Protein AF-A0A174VE89-F1 (afdb_monomer_lite)

Organism: NCBI:txid1561

pLDDT: mean 86.6, std 9.02, range [44.12, 96.0]

Secondary structure (DSSP, 8-state):
-----------HHHHHHHHHHHHHTT-S-HHHHHHHHHHHHHHHHHHHHHHHHHHHHHHHHHHHHHHHHHHHHHHHHHHHHHHHHHHHHHHHHHHTT--PPPPTTT---HHHHHHHHHHHHHHHHHHHHHHTT--

Radius of gyration: 35.74 Å; chains: 1; bounding box: 72×29×86 Å

Structure (mmCIF, N/CA/C/O backbone):
data_AF-A0A174VE89-F1
#
_entry.id   AF-A0A174VE89-F1
#
loop_
_atom_site.group_PDB
_atom_site.id
_atom_site.type_symbol
_atom_site.label_atom_id
_atom_site.label_alt_id
_atom_site.label_comp_id
_atom_site.label_asym_id
_atom_site.label_entity_id
_atom_site.label_seq_id
_atom_site.pdbx_PDB_ins_code
_atom_site.Cartn_x
_atom_site.Cartn_y
_atom_site.Cartn_z
_atom_site.occupancy
_atom_site.B_iso_or_equiv
_atom_site.auth_seq_id
_atom_site.auth_comp_id
_atom_site.auth_asym_id
_atom_site.auth_atom_id
_atom_site.pdbx_PDB_model_num
ATOM 1 N N . MET A 1 1 ? -17.020 20.009 41.313 1.00 59.41 1 MET A N 1
ATOM 2 C CA . MET A 1 1 ? -18.019 20.497 40.334 1.00 59.41 1 MET A CA 1
ATOM 3 C C . MET A 1 1 ? -19.321 20.783 41.064 1.00 59.41 1 MET A C 1
ATOM 5 O O . MET A 1 1 ? -19.627 20.066 42.010 1.00 59.41 1 MET A O 1
ATOM 9 N N . ASN A 1 2 ? -20.066 21.813 40.660 1.00 82.50 2 ASN A N 1
ATOM 10 C CA . ASN A 1 2 ? -21.374 22.106 41.253 1.00 82.50 2 ASN A CA 1
ATOM 11 C C . ASN A 1 2 ? -22.409 21.078 40.782 1.00 82.50 2 ASN A C 1
ATOM 13 O O . ASN A 1 2 ? -22.508 20.809 39.585 1.00 82.50 2 ASN A O 1
ATOM 17 N N . LYS A 1 3 ? -23.173 20.508 41.721 1.00 80.19 3 LYS A N 1
A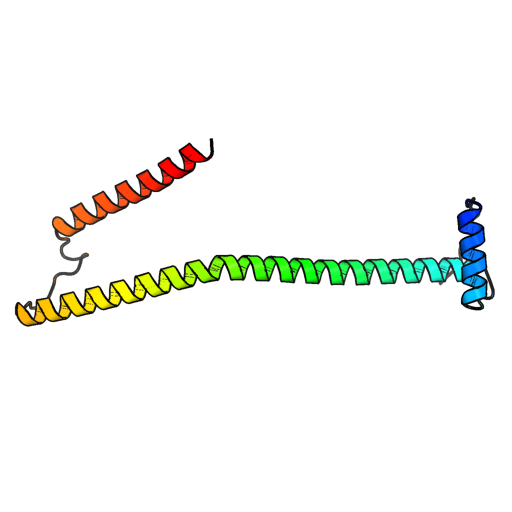TOM 18 C CA . LYS A 1 3 ? -24.252 19.559 41.419 1.00 80.19 3 LYS A CA 1
ATOM 19 C C . LYS A 1 3 ? -25.521 20.318 41.040 1.00 80.19 3 LYS A C 1
ATOM 21 O O . LYS A 1 3 ? -25.931 21.230 41.753 1.00 80.19 3 LYS A O 1
ATOM 26 N N . ILE A 1 4 ? -26.149 19.925 39.934 1.00 87.38 4 ILE A N 1
ATOM 27 C CA . ILE A 1 4 ? -27.419 20.491 39.464 1.00 87.38 4 ILE A CA 1
ATOM 28 C C . ILE A 1 4 ? -28.519 19.462 39.722 1.00 87.38 4 ILE A C 1
ATOM 30 O O . ILE A 1 4 ? -28.405 18.312 39.297 1.00 87.38 4 ILE A O 1
ATOM 34 N N . ARG A 1 5 ? -29.594 19.864 40.409 1.00 86.38 5 ARG A N 1
ATOM 35 C CA . ARG A 1 5 ? -30.751 18.988 40.630 1.00 86.38 5 ARG A CA 1
ATOM 36 C C . ARG A 1 5 ? -31.559 18.872 39.340 1.00 86.38 5 ARG A C 1
ATOM 38 O O . ARG A 1 5 ? -31.936 19.881 38.752 1.00 86.38 5 ARG A O 1
ATOM 45 N N . LYS A 1 6 ? -31.852 17.640 38.928 1.00 85.19 6 LYS A N 1
ATOM 46 C CA . LYS A 1 6 ? -32.635 17.332 37.728 1.00 85.19 6 LYS A CA 1
ATOM 47 C C . LYS A 1 6 ? -33.731 16.334 38.090 1.00 85.19 6 LYS A C 1
ATOM 49 O O . LYS A 1 6 ? -33.455 15.371 38.799 1.00 85.19 6 LYS A O 1
ATOM 54 N N . HIS A 1 7 ? -34.956 16.582 37.638 1.00 89.19 7 HIS A N 1
ATOM 55 C CA . HIS A 1 7 ? -36.069 15.642 37.776 1.00 89.19 7 HIS A CA 1
ATOM 56 C C . HIS A 1 7 ? -36.230 14.898 36.451 1.00 89.19 7 HIS A C 1
ATOM 58 O O . HIS A 1 7 ? -36.307 15.536 35.403 1.00 89.19 7 HIS A O 1
ATOM 64 N N . LEU A 1 8 ? -36.215 13.568 36.486 1.00 86.00 8 LEU A N 1
ATOM 65 C CA . LEU A 1 8 ? -36.140 12.717 35.300 1.00 86.00 8 LEU A CA 1
ATOM 66 C C . LEU A 1 8 ? -37.110 11.548 35.464 1.00 86.00 8 LEU A C 1
ATOM 68 O O . LEU A 1 8 ? -37.327 11.089 36.583 1.00 86.00 8 LEU A O 1
ATOM 72 N N . TYR A 1 9 ? -37.640 11.058 34.349 1.00 89.94 9 TYR A N 1
ATOM 73 C CA . TYR A 1 9 ? -38.351 9.785 34.295 1.00 89.94 9 TYR A CA 1
ATOM 74 C C . TYR A 1 9 ? -37.446 8.764 33.614 1.00 89.94 9 TYR A C 1
ATOM 76 O O . TYR A 1 9 ? -36.876 9.047 32.560 1.00 89.94 9 TYR A O 1
ATOM 84 N N . LEU A 1 10 ? -37.300 7.600 34.238 1.00 90.94 10 LEU A N 1
ATOM 85 C CA . LEU A 1 10 ? -36.527 6.471 33.734 1.00 90.94 10 LEU A CA 1
ATOM 86 C C . LEU A 1 10 ? -37.459 5.265 33.625 1.00 90.94 10 LEU A C 1
ATOM 88 O O . LEU A 1 10 ? -38.441 5.173 34.362 1.00 90.94 10 LEU A O 1
ATOM 92 N N . ASN A 1 11 ? -37.163 4.359 32.696 1.00 94.69 11 ASN A N 1
ATOM 93 C CA . ASN A 1 11 ? -37.859 3.079 32.653 1.00 94.69 11 ASN A CA 1
ATOM 94 C C . ASN A 1 11 ? -37.409 2.185 33.822 1.00 94.69 11 ASN A C 1
ATOM 96 O O . ASN A 1 11 ? -36.353 2.400 34.424 1.00 94.69 11 ASN A O 1
ATOM 100 N N . GLU A 1 12 ? -38.229 1.184 34.131 1.00 93.94 12 GLU A N 1
ATOM 101 C CA . GLU A 1 12 ? -38.003 0.256 35.242 1.00 93.94 12 GLU A CA 1
ATOM 102 C C . GLU A 1 12 ? -36.651 -0.463 35.115 1.00 93.94 12 GLU A C 1
ATOM 104 O O . GLU A 1 12 ? -35.865 -0.461 36.062 1.00 93.94 12 GLU A O 1
ATOM 109 N N . ASP A 1 13 ? -36.303 -0.913 33.905 1.00 94.69 13 ASP A N 1
ATOM 110 C CA . ASP A 1 13 ? -35.013 -1.546 33.603 1.00 94.69 13 ASP A CA 1
ATOM 111 C C . ASP A 1 13 ? -33.805 -0.651 33.935 1.00 94.69 13 ASP A C 1
ATOM 113 O O . ASP A 1 13 ? -32.799 -1.125 34.470 1.00 94.69 13 ASP A O 1
ATOM 117 N N . SER A 1 14 ? -33.876 0.655 33.644 1.00 90.81 14 SER A N 1
ATOM 118 C CA . SER A 1 14 ? -32.788 1.592 33.968 1.00 90.81 14 SER A CA 1
ATOM 119 C C . SER A 1 14 ? -32.669 1.812 35.470 1.00 90.81 14 SER A C 1
ATOM 121 O O . SER A 1 14 ? -31.554 1.902 35.986 1.00 90.81 14 SER A O 1
ATOM 123 N N . CYS A 1 15 ? -33.798 1.888 36.178 1.00 92.00 15 CYS A N 1
ATOM 124 C CA . CYS A 1 15 ? -33.813 1.986 37.635 1.00 92.00 15 CYS A CA 1
ATOM 125 C C . CYS A 1 15 ? -33.188 0.736 38.269 1.00 92.00 15 CYS A C 1
ATOM 127 O O . CYS A 1 15 ? -32.281 0.857 39.094 1.00 92.00 15 CYS A O 1
ATOM 129 N N . GLU A 1 16 ? -33.592 -0.457 37.825 1.00 94.25 16 GLU A N 1
ATOM 130 C CA . GLU A 1 16 ? -32.994 -1.716 38.273 1.00 94.25 16 GLU A CA 1
ATOM 131 C C . GLU A 1 16 ? -31.492 -1.775 37.995 1.00 94.25 16 GLU A C 1
ATOM 133 O O . GLU A 1 16 ? -30.711 -2.200 38.850 1.00 94.25 16 GLU A O 1
ATOM 138 N N . TYR A 1 17 ? -31.072 -1.349 36.803 1.00 93.81 17 TYR A N 1
ATOM 139 C CA . TYR A 1 17 ? -29.665 -1.324 36.430 1.00 93.81 17 TYR A CA 1
ATOM 140 C C . TYR A 1 17 ? -28.853 -0.418 37.363 1.00 93.81 17 TYR A C 1
ATOM 142 O O . TYR A 1 17 ? -27.796 -0.829 37.844 1.00 93.81 17 TYR A O 1
ATOM 150 N N . ILE A 1 18 ? -29.351 0.787 37.669 1.00 92.94 18 ILE A N 1
ATOM 151 C CA . ILE A 1 18 ? -28.688 1.729 38.583 1.00 92.94 18 ILE A CA 1
ATOM 152 C C . ILE A 1 18 ? -28.563 1.127 39.987 1.00 92.94 18 ILE A C 1
ATOM 154 O O . ILE A 1 18 ? -27.493 1.226 40.587 1.00 92.94 18 ILE A O 1
ATOM 158 N N . ILE A 1 19 ? -29.606 0.465 40.494 1.00 92.06 19 ILE A N 1
ATOM 159 C CA . ILE A 1 19 ? -29.586 -0.179 41.817 1.00 92.06 19 ILE A CA 1
ATOM 160 C C . ILE A 1 19 ? -28.553 -1.311 41.851 1.00 92.06 19 ILE A C 1
ATOM 162 O O . ILE A 1 19 ? -27.660 -1.299 42.700 1.00 92.06 19 ILE A O 1
ATOM 166 N N . LYS A 1 20 ? -28.596 -2.232 40.880 1.00 93.12 20 LYS A N 1
ATOM 167 C CA . LYS A 1 20 ? -27.627 -3.338 40.770 1.00 93.12 20 LYS A CA 1
ATOM 168 C C . LYS A 1 20 ? -26.191 -2.817 40.665 1.00 93.12 20 LYS A C 1
ATOM 170 O O . LYS A 1 20 ? -25.274 -3.371 41.271 1.00 93.12 20 LYS A O 1
ATOM 175 N N . TYR A 1 21 ? -25.977 -1.730 39.921 1.00 92.50 21 TYR A N 1
ATOM 176 C CA . TYR A 1 21 ? -24.668 -1.089 39.796 1.00 92.50 21 TYR A CA 1
ATOM 177 C C . TYR A 1 21 ? -24.207 -0.469 41.119 1.00 92.50 21 TYR A C 1
ATOM 179 O O . TYR A 1 21 ? -23.064 -0.657 41.538 1.00 92.50 21 TYR A O 1
ATOM 187 N N . LYS A 1 22 ? -25.100 0.246 41.805 1.00 92.25 22 LYS A N 1
ATOM 188 C CA . LYS A 1 22 ? -24.833 0.860 43.107 1.00 92.25 22 LYS A CA 1
ATOM 189 C C . LYS A 1 22 ? -24.398 -0.186 44.131 1.00 92.25 22 LYS A C 1
ATOM 191 O O . LYS A 1 22 ? -23.399 0.033 44.812 1.00 92.25 22 LYS A O 1
ATOM 196 N N . GLU A 1 23 ? -25.107 -1.310 44.207 1.00 92.25 23 GLU A N 1
ATOM 197 C CA . GLU A 1 23 ? -24.786 -2.425 45.105 1.00 92.25 23 GLU A CA 1
ATOM 198 C C . GLU A 1 23 ? -23.443 -3.063 44.748 1.00 92.25 23 GLU A C 1
ATOM 200 O O . GLU A 1 23 ? -22.567 -3.191 45.603 1.00 92.25 23 GLU A O 1
ATOM 205 N N . LYS A 1 24 ? -23.234 -3.376 43.464 1.00 90.81 24 LYS A N 1
ATOM 206 C CA . LYS A 1 24 ? -21.995 -3.990 42.969 1.00 90.81 24 LYS A CA 1
ATOM 207 C C . LYS A 1 24 ? -20.743 -3.174 43.304 1.00 90.81 24 LYS A C 1
ATOM 209 O O . LYS A 1 24 ? -19.694 -3.753 43.576 1.00 90.81 24 LYS A O 1
ATOM 214 N N . TYR A 1 25 ? -20.834 -1.845 43.262 1.00 87.12 25 TYR A N 1
ATOM 215 C CA . TYR A 1 25 ? -19.706 -0.940 43.516 1.00 87.12 25 TYR A CA 1
ATOM 216 C C . TYR A 1 25 ? -19.779 -0.231 44.878 1.00 87.12 25 TYR A C 1
ATOM 218 O O . TYR A 1 25 ? -18.972 0.664 45.134 1.00 87.12 25 TYR A O 1
ATOM 226 N N . ASN A 1 26 ? -20.723 -0.631 45.735 1.00 89.62 26 ASN A N 1
ATOM 227 C CA . ASN A 1 26 ? -20.963 -0.102 47.078 1.00 89.62 26 ASN A CA 1
ATOM 228 C C . ASN A 1 26 ? -21.022 1.441 47.146 1.00 89.62 26 ASN A C 1
ATOM 230 O O . ASN A 1 26 ? -20.372 2.081 47.977 1.00 89.62 26 ASN A O 1
ATOM 234 N N . ILE A 1 27 ? -21.772 2.051 46.225 1.00 91.94 27 ILE A N 1
ATOM 235 C CA . ILE A 1 27 ? -21.883 3.511 46.088 1.00 91.94 27 ILE A CA 1
ATOM 236 C C . ILE A 1 27 ? -22.996 4.039 47.001 1.00 91.94 27 ILE A C 1
ATOM 238 O O . ILE A 1 27 ? -24.055 3.432 47.153 1.00 91.94 27 ILE A O 1
ATOM 242 N N . ARG A 1 28 ? -22.781 5.208 47.612 1.00 85.50 28 ARG A N 1
ATOM 243 C CA . ARG A 1 28 ? -23.687 5.750 48.639 1.00 85.50 28 ARG A CA 1
ATOM 244 C C . ARG A 1 28 ? -25.001 6.275 48.069 1.00 85.50 28 ARG A C 1
ATOM 246 O O . ARG A 1 28 ? -26.041 6.149 48.711 1.00 85.50 28 ARG A O 1
ATOM 253 N N . SER A 1 29 ? -24.975 6.850 46.869 1.00 89.31 29 SER A N 1
ATOM 254 C CA . SER A 1 29 ? -26.152 7.469 46.252 1.00 89.31 29 SER A CA 1
ATOM 255 C C . SER A 1 29 ? -26.340 7.059 44.796 1.00 89.31 29 SER A C 1
ATOM 257 O O . SER A 1 29 ? -25.385 6.767 44.076 1.00 89.31 29 SER A O 1
ATOM 259 N N . GLU A 1 30 ? -27.591 7.071 44.343 1.00 86.25 30 GLU A N 1
ATOM 260 C CA . GLU A 1 30 ? -27.930 6.833 42.937 1.00 86.25 30 GLU A CA 1
ATOM 261 C C . GLU A 1 30 ? -27.395 7.951 42.039 1.00 86.25 30 GLU A C 1
ATOM 263 O O . GLU A 1 30 ? -26.892 7.672 40.959 1.00 86.25 30 GLU A O 1
ATOM 268 N N . SER A 1 31 ? -27.393 9.206 42.507 1.00 87.75 31 SER A N 1
ATOM 269 C CA . SER A 1 31 ? -26.798 10.328 41.768 1.00 87.75 31 SER A CA 1
ATOM 270 C C . SER A 1 31 ? -25.316 10.101 41.462 1.00 87.75 31 SER A C 1
ATOM 272 O O . SER A 1 31 ? -24.883 10.289 40.331 1.00 87.75 31 SER A O 1
ATOM 274 N N . GLU A 1 32 ? -24.545 9.656 42.455 1.00 87.75 32 GLU A N 1
ATOM 275 C CA . GLU A 1 32 ? -23.121 9.330 42.292 1.00 87.75 32 GLU A CA 1
ATOM 276 C C . GLU A 1 32 ? -22.917 8.090 41.410 1.00 87.75 32 GLU A C 1
ATOM 278 O O . GLU A 1 32 ? -21.962 8.009 40.640 1.00 87.75 32 GLU A O 1
ATOM 283 N N . THR A 1 33 ? -23.858 7.146 41.462 1.00 91.19 33 THR A N 1
ATOM 284 C CA . THR A 1 33 ? -23.864 5.966 40.589 1.00 91.19 33 THR A CA 1
ATOM 285 C C . THR A 1 33 ? -24.064 6.364 39.125 1.00 91.19 33 THR A C 1
ATOM 287 O O . THR A 1 33 ? -23.320 5.914 38.257 1.00 91.19 33 THR A O 1
ATOM 290 N N . ILE A 1 34 ? -25.017 7.258 38.850 1.00 90.38 34 ILE A N 1
ATOM 291 C CA . ILE A 1 34 ? -25.289 7.785 37.507 1.00 90.38 34 ILE A CA 1
ATOM 292 C C . ILE A 1 34 ? -24.085 8.574 36.980 1.00 90.38 34 ILE A C 1
ATOM 294 O O . ILE A 1 34 ? -23.673 8.355 35.842 1.00 90.38 34 ILE A O 1
ATOM 298 N N . GLU A 1 35 ? -23.486 9.449 37.795 1.00 89.12 35 GLU A N 1
ATOM 299 C CA . GLU A 1 35 ? -22.267 10.184 37.418 1.00 89.12 35 GLU A CA 1
ATOM 300 C C . GLU A 1 35 ? -21.141 9.217 37.020 1.00 89.12 35 GLU A C 1
ATOM 302 O O . GLU A 1 35 ? -20.546 9.369 35.952 1.00 89.12 35 GLU A O 1
ATOM 307 N N . LYS A 1 36 ? -20.919 8.160 37.810 1.00 88.50 36 LYS A N 1
ATOM 308 C CA . LYS A 1 36 ? -19.899 7.145 37.523 1.00 88.50 36 LYS A CA 1
ATOM 309 C C . LYS A 1 36 ? -20.184 6.353 36.245 1.00 88.50 36 LYS A C 1
ATOM 311 O O . LYS A 1 36 ? -19.274 6.139 35.448 1.00 88.50 36 LYS A O 1
ATOM 316 N N . ILE A 1 37 ? -21.437 5.963 36.009 1.00 90.75 37 ILE A N 1
ATOM 317 C CA . ILE A 1 37 ? -21.853 5.295 34.764 1.00 90.75 37 ILE A CA 1
ATOM 318 C C . ILE A 1 37 ? -21.594 6.203 33.553 1.00 90.75 37 ILE A C 1
ATOM 320 O O . ILE A 1 37 ? -21.128 5.728 32.517 1.00 90.75 37 ILE A O 1
ATOM 324 N N . ILE A 1 38 ? -21.877 7.505 33.665 1.00 88.38 38 ILE A N 1
ATOM 325 C CA . ILE A 1 38 ? -21.634 8.476 32.590 1.00 88.38 38 ILE A CA 1
ATOM 326 C C . ILE A 1 38 ? -20.131 8.641 32.338 1.00 88.38 38 ILE A C 1
ATOM 328 O O . ILE A 1 38 ? -19.705 8.636 31.185 1.00 88.38 38 ILE A O 1
ATOM 332 N N . GLU A 1 39 ? -19.316 8.764 33.386 1.00 85.75 39 GLU A N 1
ATOM 333 C CA . GLU A 1 39 ? -17.858 8.847 33.252 1.00 85.75 39 GLU A CA 1
ATOM 334 C C . GLU A 1 39 ? -17.249 7.595 32.621 1.00 85.75 39 GLU A C 1
ATOM 336 O O . GLU A 1 39 ? -16.349 7.699 31.788 1.00 85.75 39 GLU A O 1
ATOM 341 N N . GLU A 1 40 ? -17.720 6.412 33.011 1.00 84.50 40 GLU A N 1
ATOM 342 C CA . GLU A 1 40 ? -17.271 5.158 32.417 1.00 84.50 40 GLU A CA 1
ATOM 343 C C . GLU A 1 40 ? -17.706 5.030 30.961 1.00 84.50 40 GLU A C 1
ATOM 345 O O . GLU A 1 40 ? -16.919 4.561 30.145 1.00 84.50 40 GLU A O 1
ATOM 350 N N . ASN A 1 41 ? -18.921 5.459 30.613 1.00 84.06 41 ASN A N 1
ATOM 351 C CA . ASN A 1 41 ? -19.370 5.465 29.223 1.00 84.06 41 ASN A CA 1
ATOM 352 C C . ASN A 1 41 ? -18.552 6.427 28.362 1.00 84.06 41 ASN A C 1
ATOM 354 O O . ASN A 1 41 ? -18.171 6.043 27.265 1.00 84.06 41 ASN A O 1
ATOM 358 N N . LYS A 1 42 ? -18.223 7.623 28.867 1.00 79.31 42 LYS A N 1
ATOM 359 C CA . LYS A 1 42 ? -17.327 8.564 28.171 1.00 79.31 42 LYS A CA 1
ATOM 360 C C . LYS A 1 42 ? -15.936 7.967 27.960 1.00 79.31 42 LYS A C 1
ATOM 362 O O . LYS A 1 42 ? -15.427 7.947 26.848 1.00 79.31 42 LYS A O 1
ATOM 367 N N . ARG A 1 43 ? -15.348 7.382 29.009 1.00 74.88 43 ARG A N 1
ATOM 368 C CA . ARG A 1 43 ? -14.042 6.712 28.901 1.00 74.88 43 ARG A CA 1
ATOM 369 C C . ARG A 1 43 ? -14.079 5.532 27.931 1.00 74.88 43 ARG A C 1
ATOM 371 O O . ARG A 1 43 ? -13.166 5.377 27.131 1.00 74.88 43 ARG A O 1
ATOM 378 N N . LYS A 1 44 ? -15.133 4.711 27.972 1.00 74.12 44 LYS A N 1
ATOM 379 C CA . LYS A 1 44 ? -15.324 3.603 27.028 1.00 74.12 44 LYS A CA 1
ATOM 380 C C . LYS A 1 44 ? -15.501 4.115 25.606 1.00 74.12 44 LYS A C 1
ATOM 382 O O . LYS A 1 44 ? -14.873 3.549 24.726 1.00 74.12 44 LYS A O 1
ATOM 387 N N . SER A 1 45 ? -16.293 5.160 25.361 1.00 71.62 45 SER A N 1
ATOM 388 C CA . SER A 1 45 ? -16.451 5.706 24.010 1.00 71.62 45 SER A CA 1
ATOM 389 C C . SER A 1 45 ? -15.133 6.236 23.460 1.00 71.62 45 SER A C 1
ATOM 391 O O . SER A 1 45 ? -14.808 5.939 22.318 1.00 71.62 45 SER A O 1
ATOM 393 N N . ASP A 1 46 ? -14.345 6.935 24.278 1.00 65.31 46 ASP A N 1
ATOM 394 C CA . ASP A 1 46 ? -13.066 7.504 23.848 1.00 65.31 46 ASP A CA 1
ATOM 395 C C . ASP A 1 46 ? -12.035 6.402 23.549 1.00 65.31 46 ASP A C 1
ATOM 397 O O . ASP A 1 46 ? -11.476 6.371 22.456 1.00 65.31 46 ASP A O 1
ATOM 401 N N . ILE A 1 47 ? -11.877 5.422 24.450 1.00 63.22 47 ILE A N 1
ATOM 402 C CA . ILE A 1 47 ? -10.962 4.279 24.259 1.00 63.22 47 ILE A CA 1
ATOM 403 C C . ILE A 1 47 ? -11.403 3.399 23.081 1.00 63.22 47 ILE A C 1
ATOM 405 O O . ILE A 1 47 ? -10.573 2.931 22.305 1.00 63.22 47 ILE A O 1
ATOM 409 N N . THR A 1 48 ? -12.710 3.161 22.927 1.00 70.69 48 THR A N 1
ATOM 410 C CA . THR A 1 48 ? -13.235 2.334 21.827 1.00 70.69 48 THR A CA 1
ATOM 411 C C . THR A 1 48 ? -13.050 3.046 20.490 1.00 70.69 48 THR A C 1
ATOM 413 O O . THR A 1 48 ? -12.702 2.398 19.509 1.00 70.69 48 THR A O 1
ATOM 416 N N . ASN A 1 49 ? -13.222 4.369 20.446 1.00 71.38 49 ASN A N 1
ATOM 417 C CA . ASN A 1 49 ? -13.001 5.155 19.236 1.00 71.38 49 ASN A CA 1
ATOM 418 C C . ASN A 1 49 ? -11.520 5.213 18.853 1.00 71.38 49 ASN A C 1
ATOM 420 O O . ASN A 1 49 ? -11.212 5.031 17.681 1.00 71.38 49 ASN A O 1
ATOM 424 N N . GLU A 1 50 ? -10.610 5.411 19.807 1.00 79.19 50 GLU A N 1
ATOM 425 C CA . GLU A 1 50 ? -9.164 5.423 19.544 1.00 79.19 50 GLU A CA 1
ATOM 426 C C . GLU A 1 50 ? -8.677 4.052 19.047 1.00 79.19 50 GLU A C 1
ATOM 428 O O . GLU A 1 50 ? -8.050 3.959 17.994 1.00 79.19 50 GLU A O 1
ATOM 433 N N . PHE A 1 51 ? -9.098 2.966 19.702 1.00 80.19 51 PHE A N 1
ATOM 434 C CA . PHE A 1 51 ? -8.791 1.603 19.263 1.00 80.19 51 PHE A CA 1
ATOM 435 C C . PHE A 1 51 ? -9.374 1.270 17.876 1.00 80.19 51 PHE A C 1
ATOM 437 O O . PHE A 1 51 ? -8.733 0.603 17.061 1.00 80.19 51 PHE A O 1
ATOM 444 N N . LEU A 1 52 ? -10.591 1.739 17.576 1.00 79.19 52 LEU A N 1
ATOM 445 C CA 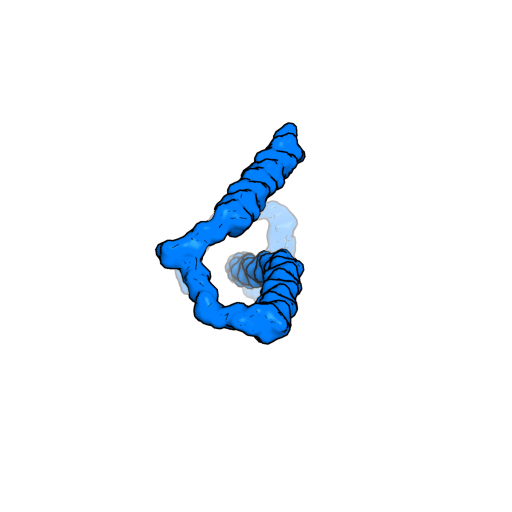. LEU A 1 52 ? -11.190 1.600 16.246 1.00 79.19 52 LEU A CA 1
ATOM 446 C C . LEU A 1 52 ? -10.416 2.395 15.189 1.00 79.19 52 LEU A C 1
ATOM 448 O O . LEU A 1 52 ? -10.207 1.883 14.089 1.00 79.19 52 LEU A O 1
ATOM 452 N N . ILE A 1 53 ? -9.984 3.617 15.508 1.00 83.06 53 ILE A N 1
ATOM 453 C CA . ILE A 1 53 ? -9.164 4.447 14.620 1.00 83.06 53 IL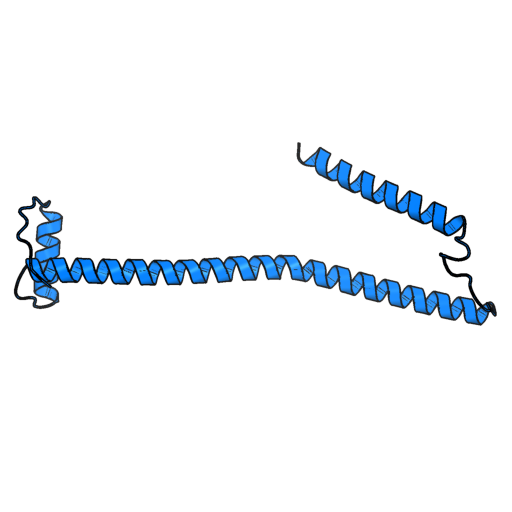E A CA 1
ATOM 454 C C . ILE A 1 53 ? -7.841 3.741 14.323 1.00 83.06 53 ILE A C 1
ATOM 456 O O . ILE A 1 53 ? -7.494 3.607 13.151 1.00 83.06 53 ILE A O 1
ATOM 460 N N . ASP A 1 54 ? -7.156 3.215 15.336 1.00 88.38 54 ASP A N 1
ATOM 461 C CA . ASP A 1 54 ? -5.895 2.492 15.156 1.00 88.38 54 ASP A CA 1
ATOM 462 C C . ASP A 1 54 ? -6.068 1.249 14.280 1.00 88.38 54 ASP A C 1
ATOM 464 O O . ASP A 1 54 ? -5.302 1.045 13.336 1.00 88.38 54 ASP A O 1
ATOM 468 N N . MET A 1 55 ? -7.127 0.463 14.501 1.00 87.19 55 MET A N 1
ATOM 469 C CA . MET A 1 55 ? -7.441 -0.677 13.634 1.00 87.19 55 MET A CA 1
ATOM 470 C C . MET A 1 55 ? -7.726 -0.253 12.189 1.00 87.19 55 MET A C 1
ATOM 472 O O . MET A 1 55 ? -7.329 -0.948 11.250 1.00 87.19 55 MET A O 1
ATOM 476 N N . ILE A 1 56 ? -8.417 0.871 11.980 1.00 88.12 56 ILE A N 1
ATOM 477 C CA . ILE A 1 56 ? -8.671 1.404 10.636 1.00 88.12 56 ILE A CA 1
ATOM 478 C C . ILE A 1 56 ? -7.353 1.831 9.987 1.00 88.12 56 ILE A C 1
ATOM 480 O O . ILE A 1 56 ? -7.089 1.438 8.850 1.00 88.12 56 ILE A O 1
ATOM 484 N N . VAL A 1 57 ? -6.513 2.588 10.696 1.00 92.44 57 VAL A N 1
ATOM 485 C CA . VAL A 1 57 ? -5.204 3.044 10.209 1.00 92.44 57 VAL A CA 1
ATOM 486 C C . VAL A 1 57 ? -4.324 1.852 9.847 1.00 92.44 57 VAL A C 1
ATOM 488 O O . VAL A 1 57 ? -3.744 1.822 8.758 1.00 92.44 57 VAL A O 1
ATOM 491 N N . GLU A 1 58 ? -4.267 0.836 10.705 1.00 93.25 58 GLU A N 1
ATOM 492 C CA . GLU A 1 58 ? -3.502 -0.381 10.457 1.00 93.25 58 GLU A CA 1
ATOM 493 C C . GLU A 1 58 ? -4.031 -1.131 9.230 1.00 93.25 58 GLU A C 1
ATOM 495 O O . GLU A 1 58 ? -3.262 -1.479 8.329 1.00 93.25 58 GLU A O 1
ATOM 500 N N . LYS A 1 59 ? -5.350 -1.333 9.138 1.00 92.75 59 LYS A N 1
ATOM 501 C CA . LYS A 1 59 ? -5.970 -2.043 8.013 1.00 92.75 59 LYS A CA 1
ATOM 502 C C . LYS A 1 59 ? -5.771 -1.306 6.690 1.00 92.75 59 LYS A C 1
ATOM 504 O O . LYS A 1 59 ? -5.458 -1.939 5.680 1.00 92.75 59 LYS A O 1
ATOM 509 N N . VAL A 1 60 ? -5.897 0.021 6.686 1.00 93.56 60 VAL A N 1
ATOM 510 C CA . VAL A 1 60 ? -5.621 0.862 5.512 1.00 93.56 60 VAL A CA 1
ATOM 511 C C . VAL A 1 60 ? -4.144 0.773 5.128 1.00 93.56 60 VAL A C 1
ATOM 513 O O . VAL A 1 60 ? -3.834 0.499 3.970 1.00 93.56 60 VAL A O 1
ATOM 516 N N . SER A 1 61 ? -3.228 0.921 6.088 1.00 93.06 61 SER A N 1
ATOM 517 C CA . SER A 1 61 ? -1.780 0.828 5.854 1.00 93.06 61 SER A CA 1
ATOM 518 C C . SER A 1 61 ? -1.378 -0.532 5.277 1.00 93.06 61 SER A C 1
ATOM 520 O O . SER A 1 61 ? -0.634 -0.601 4.295 1.00 93.06 61 SER A O 1
ATOM 522 N N . ASN A 1 62 ? -1.923 -1.620 5.823 1.00 93.56 62 ASN A N 1
ATOM 523 C CA . ASN A 1 62 ? -1.664 -2.977 5.351 1.00 93.56 62 ASN A CA 1
ATOM 524 C C . ASN A 1 62 ? -2.212 -3.212 3.939 1.00 93.56 62 ASN A C 1
ATOM 526 O O . ASN A 1 62 ? -1.495 -3.754 3.098 1.00 93.56 62 ASN A O 1
ATOM 530 N N . ASN A 1 63 ? -3.425 -2.740 3.636 1.00 92.31 63 ASN A N 1
ATOM 531 C CA . ASN A 1 63 ? -3.990 -2.832 2.287 1.00 92.31 63 ASN A CA 1
ATOM 532 C C . ASN A 1 63 ? -3.160 -2.048 1.259 1.00 92.31 63 ASN A C 1
ATOM 534 O O . ASN A 1 63 ? -2.857 -2.560 0.178 1.00 92.31 63 ASN A O 1
ATOM 538 N N . VAL A 1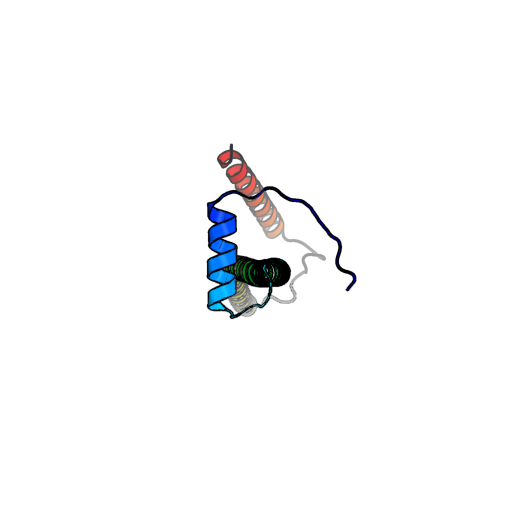 64 ? -2.726 -0.834 1.606 1.00 92.69 64 VAL A N 1
ATOM 539 C CA . VAL A 1 64 ? -1.865 -0.023 0.736 1.00 92.69 64 VAL A CA 1
ATOM 540 C C . VAL A 1 64 ? -0.525 -0.725 0.510 1.00 92.69 64 VAL A C 1
ATOM 542 O O . VAL A 1 64 ? -0.126 -0.927 -0.637 1.00 92.69 64 VAL A O 1
ATOM 545 N N . LYS A 1 65 ? 0.147 -1.203 1.564 1.00 92.50 65 LYS A N 1
ATOM 546 C CA . LYS A 1 65 ? 1.401 -1.971 1.433 1.00 92.50 65 LYS A CA 1
ATOM 547 C C . LYS A 1 65 ? 1.232 -3.227 0.575 1.00 92.50 65 LYS A C 1
ATOM 549 O O . LYS A 1 65 ? 2.099 -3.522 -0.255 1.00 92.50 65 LYS A O 1
ATOM 554 N N . ALA A 1 66 ? 0.122 -3.944 0.741 1.00 91.62 66 ALA A N 1
ATOM 555 C CA . ALA A 1 66 ? -0.190 -5.125 -0.053 1.00 91.62 66 ALA A CA 1
ATOM 556 C C . ALA A 1 66 ? -0.337 -4.781 -1.542 1.00 91.62 66 ALA A C 1
ATOM 558 O O . ALA A 1 66 ? 0.218 -5.494 -2.372 1.00 91.62 66 ALA A O 1
ATOM 559 N N . SER A 1 67 ? -0.982 -3.661 -1.891 1.00 89.50 67 SER A N 1
ATOM 560 C CA . SER A 1 67 ? -1.085 -3.203 -3.289 1.00 89.50 67 SER A CA 1
ATOM 561 C C . SER A 1 67 ? 0.241 -2.709 -3.886 1.00 89.50 67 SER A C 1
ATOM 563 O O . SER A 1 67 ? 0.517 -2.934 -5.065 1.00 89.50 67 SER A O 1
ATOM 565 N N . LEU A 1 68 ? 1.105 -2.087 -3.078 1.00 93.12 68 LEU A N 1
ATOM 566 C CA . LEU A 1 68 ? 2.388 -1.544 -3.538 1.00 93.12 68 LEU A CA 1
ATOM 567 C C . LEU A 1 68 ? 3.458 -2.626 -3.724 1.00 93.12 68 LEU A C 1
ATOM 569 O O . LEU A 1 68 ? 4.386 -2.456 -4.514 1.00 93.12 68 LEU A O 1
ATOM 573 N N . THR A 1 69 ? 3.345 -3.756 -3.025 1.00 92.38 69 THR A N 1
ATOM 574 C CA . THR A 1 69 ? 4.346 -4.830 -3.088 1.00 92.38 69 THR A CA 1
ATOM 575 C C . THR A 1 69 ? 4.456 -5.466 -4.486 1.00 92.38 69 THR A C 1
ATOM 577 O O . THR A 1 69 ? 5.577 -5.565 -4.998 1.00 92.38 69 THR A O 1
ATOM 580 N N . PRO A 1 70 ? 3.355 -5.863 -5.159 1.00 93.06 70 PRO A N 1
ATOM 581 C CA . PRO A 1 70 ? 3.388 -6.312 -6.551 1.00 93.06 70 PRO A CA 1
ATOM 582 C C . PRO A 1 70 ? 3.940 -5.252 -7.506 1.00 93.06 70 PRO A C 1
ATOM 584 O O . PRO A 1 70 ? 4.751 -5.584 -8.367 1.00 93.06 70 PRO A O 1
ATOM 587 N N . LEU A 1 71 ? 3.564 -3.981 -7.318 1.00 92.31 71 LEU A N 1
ATOM 588 C CA . LEU A 1 71 ? 4.062 -2.870 -8.132 1.00 92.31 71 LEU A CA 1
ATOM 589 C C . LEU A 1 71 ? 5.588 -2.753 -8.022 1.00 92.31 71 LEU A C 1
ATOM 591 O O . LEU A 1 71 ? 6.283 -2.717 -9.034 1.00 92.31 71 LEU A O 1
ATOM 595 N N . LYS A 1 72 ? 6.126 -2.788 -6.797 1.00 91.62 72 LYS A N 1
ATOM 596 C CA . LYS A 1 72 ? 7.573 -2.756 -6.549 1.00 91.62 72 LYS A CA 1
ATOM 597 C C . LYS A 1 72 ? 8.290 -3.936 -7.208 1.00 91.62 72 LYS A C 1
ATOM 599 O O . LYS A 1 72 ? 9.356 -3.757 -7.788 1.00 91.62 72 LYS A O 1
ATOM 604 N N . LYS A 1 73 ? 7.708 -5.141 -7.162 1.00 92.50 73 LYS A N 1
ATOM 605 C CA . LYS A 1 73 ? 8.260 -6.317 -7.862 1.00 92.50 73 LYS A CA 1
ATOM 606 C C . LYS A 1 73 ? 8.265 -6.132 -9.381 1.00 92.50 73 LYS A C 1
ATOM 608 O O . LYS A 1 73 ? 9.254 -6.489 -10.022 1.00 92.50 73 LYS A O 1
ATOM 613 N N . ALA A 1 74 ? 7.194 -5.576 -9.947 1.00 93.38 74 ALA A N 1
ATOM 614 C CA . ALA A 1 74 ? 7.101 -5.294 -11.377 1.00 93.38 74 ALA A CA 1
ATOM 615 C C . ALA A 1 74 ? 8.157 -4.268 -11.818 1.00 93.38 74 ALA A C 1
ATOM 617 O O . ALA A 1 74 ? 8.869 -4.520 -12.787 1.00 93.38 74 ALA A O 1
ATOM 618 N N . ILE A 1 75 ? 8.326 -3.179 -11.056 1.00 92.81 75 ILE A N 1
ATOM 619 C CA . ILE A 1 75 ? 9.361 -2.159 -11.292 1.00 92.81 75 ILE A CA 1
ATOM 620 C C . ILE A 1 75 ? 10.753 -2.793 -11.243 1.00 92.81 75 ILE A C 1
ATOM 622 O O . ILE A 1 75 ? 11.479 -2.734 -12.228 1.00 92.81 75 ILE A O 1
ATOM 626 N N . ASN A 1 76 ? 11.084 -3.516 -10.169 1.00 90.06 76 ASN A N 1
ATOM 627 C CA . ASN A 1 76 ? 12.390 -4.171 -10.035 1.00 90.06 76 ASN A CA 1
ATOM 628 C C . ASN A 1 76 ? 12.684 -5.154 -11.182 1.00 90.06 76 ASN A C 1
ATOM 630 O O . ASN A 1 76 ? 13.827 -5.294 -11.615 1.00 90.06 76 ASN A O 1
ATOM 634 N N . THR A 1 77 ? 11.660 -5.863 -11.664 1.00 93.75 77 THR A N 1
ATOM 635 C CA . THR A 1 77 ? 11.797 -6.784 -12.801 1.00 93.75 77 THR A CA 1
ATOM 636 C C . THR A 1 77 ? 12.053 -6.015 -14.094 1.00 93.75 77 THR A C 1
ATOM 638 O O . THR A 1 77 ? 12.931 -6.398 -14.864 1.00 93.75 77 THR A O 1
ATOM 641 N N . SER A 1 78 ? 11.331 -4.914 -14.316 1.00 94.38 78 SER A N 1
ATOM 642 C CA . SER A 1 78 ? 11.549 -4.018 -15.452 1.00 94.38 78 SER A CA 1
ATOM 643 C C . SER A 1 78 ? 12.963 -3.437 -15.438 1.00 94.38 78 SER A C 1
ATOM 645 O O . SER A 1 78 ? 13.661 -3.527 -16.442 1.00 94.38 78 SER A O 1
ATOM 647 N N . ASP A 1 79 ? 13.428 -2.937 -14.293 1.00 90.19 79 ASP A N 1
ATOM 648 C CA . ASP A 1 79 ? 14.771 -2.368 -14.140 1.00 90.19 79 ASP A CA 1
ATOM 649 C C . ASP A 1 79 ? 15.861 -3.414 -14.392 1.00 90.19 79 ASP A C 1
ATOM 651 O O . ASP A 1 79 ? 16.828 -3.156 -15.113 1.00 90.19 79 ASP A O 1
ATOM 655 N N . LYS A 1 80 ? 15.683 -4.632 -13.860 1.00 92.25 80 LYS A N 1
ATOM 656 C CA . LYS A 1 80 ? 16.584 -5.759 -14.132 1.00 92.25 80 LYS A CA 1
ATOM 657 C C . LYS A 1 80 ? 16.641 -6.070 -15.629 1.00 92.25 80 LYS A C 1
ATOM 659 O O . LYS A 1 80 ? 17.733 -6.255 -16.162 1.00 92.25 80 LYS A O 1
ATOM 664 N N . ASN A 1 81 ? 15.493 -6.120 -16.301 1.00 93.50 81 ASN A N 1
ATOM 665 C CA . ASN A 1 81 ? 15.427 -6.397 -17.734 1.00 93.50 81 ASN A CA 1
ATOM 666 C C . ASN A 1 81 ? 16.085 -5.279 -18.554 1.00 93.50 81 ASN A C 1
ATOM 668 O O . ASN A 1 81 ? 16.879 -5.580 -19.443 1.00 93.50 81 ASN A O 1
ATOM 672 N N . SER A 1 82 ? 15.835 -4.010 -18.221 1.00 93.06 82 SER A N 1
ATOM 673 C CA . SER A 1 82 ? 16.504 -2.863 -18.844 1.00 93.06 82 SER A CA 1
ATOM 674 C C . SER A 1 82 ? 18.020 -2.945 -18.682 1.00 93.06 82 SER A C 1
ATOM 676 O O . SER A 1 82 ? 18.746 -2.763 -19.656 1.00 93.06 82 SER A O 1
ATOM 678 N N . LYS A 1 83 ? 18.513 -3.306 -17.489 1.00 89.56 83 LYS A N 1
ATOM 679 C CA . LYS A 1 83 ? 19.949 -3.505 -17.259 1.00 89.56 83 LYS A CA 1
ATOM 680 C C . LYS A 1 83 ? 20.518 -4.624 -18.130 1.00 89.56 83 LYS A C 1
ATOM 682 O O . LYS A 1 83 ? 21.541 -4.421 -18.767 1.00 89.56 83 LYS A O 1
ATOM 687 N N . ILE A 1 84 ? 19.847 -5.775 -18.210 1.00 91.06 84 ILE A N 1
ATOM 688 C CA . ILE A 1 84 ? 20.280 -6.880 -19.082 1.00 91.06 84 ILE A CA 1
ATOM 689 C C . ILE A 1 84 ? 20.351 -6.423 -20.546 1.00 91.06 84 ILE A C 1
ATOM 691 O O . ILE A 1 84 ? 21.324 -6.726 -21.228 1.00 91.06 84 ILE A O 1
ATOM 695 N N . ILE A 1 85 ? 19.359 -5.666 -21.028 1.00 96.00 85 ILE A N 1
ATOM 696 C CA . ILE A 1 85 ? 19.358 -5.132 -22.397 1.00 96.00 85 ILE A CA 1
ATOM 697 C C . ILE A 1 85 ? 20.544 -4.185 -22.620 1.00 96.00 85 ILE A C 1
ATOM 699 O O . ILE A 1 85 ? 21.206 -4.296 -23.650 1.00 96.00 85 ILE A O 1
ATOM 703 N N . LEU A 1 86 ? 20.843 -3.294 -21.668 1.00 93.75 86 LEU A N 1
ATOM 704 C CA . LEU A 1 86 ? 22.002 -2.398 -21.755 1.00 93.75 86 LEU A CA 1
ATOM 705 C C . LEU A 1 86 ? 23.323 -3.177 -21.841 1.00 93.75 86 LEU A C 1
ATOM 707 O O . LEU A 1 86 ? 24.152 -2.858 -22.688 1.00 93.75 86 LEU A O 1
ATOM 711 N N . GLU A 1 87 ? 23.496 -4.229 -21.037 1.00 92.06 87 GLU A N 1
ATOM 712 C CA . GLU A 1 87 ? 24.689 -5.091 -21.083 1.00 92.06 87 GLU A CA 1
ATOM 713 C C . GLU A 1 87 ? 24.814 -5.830 -22.429 1.00 92.06 87 GLU A C 1
ATOM 715 O O . GLU A 1 87 ? 25.895 -5.891 -23.017 1.00 92.06 87 GLU A O 1
ATOM 720 N N . LEU A 1 88 ? 23.702 -6.353 -22.961 1.00 95.12 88 LEU A N 1
ATOM 721 C CA . LEU A 1 88 ? 23.679 -7.016 -24.269 1.00 95.12 88 LEU A CA 1
ATOM 722 C C . LEU A 1 88 ? 24.020 -6.047 -25.410 1.00 95.12 88 LEU A C 1
ATOM 724 O O . LEU A 1 88 ? 24.782 -6.405 -26.310 1.00 95.12 88 LEU A O 1
ATOM 728 N N . LEU A 1 89 ? 23.480 -4.823 -25.375 1.00 93.62 89 LEU A N 1
ATOM 729 C CA . LEU A 1 89 ? 23.798 -3.775 -26.349 1.00 93.62 89 LEU A CA 1
ATOM 730 C C . LEU A 1 89 ? 25.263 -3.353 -26.255 1.00 93.62 89 LEU A C 1
ATOM 732 O O . LEU A 1 89 ? 25.912 -3.227 -27.287 1.00 93.62 89 LEU A O 1
ATOM 736 N N . ASN A 1 90 ? 25.800 -3.211 -25.042 1.00 88.38 90 ASN A N 1
ATOM 737 C CA . ASN A 1 90 ? 27.210 -2.903 -24.831 1.00 88.38 90 ASN A CA 1
ATOM 738 C C . ASN A 1 90 ? 28.118 -3.984 -25.441 1.00 88.38 90 ASN A C 1
ATOM 740 O O . ASN A 1 90 ? 28.996 -3.677 -26.243 1.00 88.38 90 ASN A O 1
ATOM 744 N N . GLY A 1 91 ? 27.860 -5.264 -25.147 1.00 92.06 91 GLY A N 1
ATOM 745 C CA . GLY A 1 91 ? 28.615 -6.373 -25.740 1.00 92.06 91 GLY A CA 1
ATOM 746 C C . GLY A 1 91 ? 28.523 -6.410 -27.270 1.00 92.06 91 GLY A C 1
ATOM 747 O O . GLY A 1 91 ? 29.518 -6.675 -27.947 1.00 92.06 91 GLY A O 1
ATOM 748 N N . LYS A 1 92 ? 27.348 -6.090 -27.828 1.00 94.50 92 LYS A N 1
ATOM 749 C CA . LYS A 1 92 ? 27.165 -5.952 -29.277 1.00 94.50 92 LYS A CA 1
ATOM 750 C C . LYS A 1 92 ? 28.001 -4.801 -29.849 1.00 94.50 92 LYS A C 1
ATOM 752 O O . LYS A 1 92 ? 28.705 -5.019 -30.828 1.00 94.50 92 LYS A O 1
ATOM 757 N N . PHE A 1 93 ? 27.954 -3.617 -29.243 1.00 94.00 93 PHE A N 1
ATOM 758 C CA . PHE A 1 93 ? 28.700 -2.441 -29.699 1.00 94.00 93 PHE A CA 1
ATOM 759 C C . PHE A 1 93 ? 30.212 -2.639 -29.632 1.00 94.00 93 PHE A C 1
ATOM 761 O O . PHE A 1 93 ? 30.900 -2.260 -30.573 1.00 94.00 93 PHE A O 1
ATOM 768 N N . ILE A 1 94 ? 30.718 -3.311 -28.593 1.00 90.75 94 ILE A N 1
ATOM 769 C CA . ILE A 1 94 ? 32.134 -3.700 -28.511 1.00 90.75 94 ILE A CA 1
ATOM 770 C C . ILE A 1 94 ? 32.505 -4.622 -29.678 1.00 90.75 94 ILE A C 1
ATOM 772 O O . ILE A 1 94 ? 33.517 -4.402 -30.334 1.00 90.75 94 ILE A O 1
ATOM 776 N N . LYS A 1 95 ? 31.683 -5.641 -29.963 1.00 94.31 95 LYS A N 1
ATOM 777 C CA . LYS A 1 95 ? 31.935 -6.587 -31.062 1.00 94.31 95 LYS A CA 1
ATOM 778 C C . LYS A 1 95 ? 31.896 -5.923 -32.442 1.00 94.31 95 LYS A C 1
ATOM 780 O O . LYS A 1 95 ? 32.612 -6.352 -33.338 1.00 94.31 95 LYS A O 1
ATOM 785 N N . GLU A 1 96 ? 31.027 -4.934 -32.620 1.00 95.06 96 GLU A N 1
ATOM 786 C CA . GLU A 1 96 ? 30.868 -4.176 -33.867 1.00 95.06 96 GLU A CA 1
ATOM 787 C C . GLU A 1 96 ? 31.829 -2.974 -33.965 1.00 95.06 96 GLU A C 1
ATOM 789 O O . GLU A 1 96 ? 31.742 -2.221 -34.930 1.00 95.06 96 GLU A O 1
ATOM 794 N N . GLU A 1 97 ? 32.729 -2.789 -32.987 1.00 92.31 97 GLU A N 1
ATOM 795 C CA . GLU A 1 97 ? 33.668 -1.657 -32.894 1.00 92.31 97 GLU A CA 1
ATOM 796 C C . GLU A 1 97 ? 32.975 -0.287 -33.020 1.00 92.31 97 GLU A C 1
ATOM 798 O O . GLU A 1 97 ? 33.499 0.670 -33.594 1.00 92.31 97 GLU A O 1
ATOM 803 N N . VAL A 1 98 ? 31.760 -0.184 -32.474 1.00 90.31 98 VAL A N 1
ATOM 804 C CA . VAL A 1 98 ? 30.970 1.048 -32.518 1.00 90.31 98 VAL A CA 1
ATOM 805 C C . VAL A 1 98 ? 31.652 2.106 -31.653 1.00 90.31 98 VAL A C 1
ATOM 807 O O . VAL A 1 98 ? 31.842 1.921 -30.452 1.00 90.31 98 VAL A O 1
ATOM 810 N N . GLY A 1 99 ? 32.019 3.223 -32.283 1.00 85.12 99 GLY A N 1
ATOM 811 C CA . GLY A 1 99 ? 32.599 4.387 -31.617 1.00 85.12 9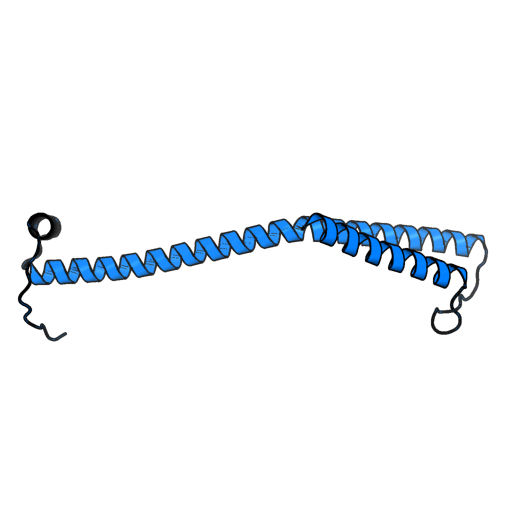9 GLY A CA 1
ATOM 812 C C . GLY A 1 99 ? 31.556 5.245 -30.897 1.00 85.12 99 GLY A C 1
ATOM 813 O O . GLY A 1 99 ? 30.552 4.759 -30.382 1.00 85.12 99 GLY A O 1
ATOM 814 N N . LEU A 1 100 ? 31.789 6.557 -30.863 1.00 85.00 100 LEU A N 1
ATOM 815 C CA . LEU A 1 100 ? 30.863 7.497 -30.231 1.00 85.00 100 LEU A CA 1
ATOM 816 C C . LEU A 1 100 ? 29.469 7.411 -30.873 1.00 85.00 100 LEU A C 1
ATOM 818 O O . LEU A 1 100 ? 29.321 7.521 -32.091 1.00 85.00 100 LEU A O 1
ATOM 822 N N . ILE A 1 101 ? 28.450 7.222 -30.035 1.00 86.00 101 ILE A N 1
ATOM 823 C CA . ILE A 1 101 ? 27.046 7.230 -30.444 1.00 86.00 101 ILE A CA 1
ATOM 824 C C . ILE A 1 101 ? 26.480 8.647 -30.346 1.00 86.00 101 ILE A C 1
ATOM 826 O O . ILE A 1 101 ? 26.831 9.397 -29.438 1.00 86.00 101 ILE A O 1
ATOM 830 N N . PHE A 1 102 ? 25.573 8.995 -31.256 1.00 85.56 102 PHE A N 1
ATOM 831 C CA . PHE A 1 102 ? 24.809 10.238 -31.159 1.00 85.56 102 PHE A CA 1
ATOM 832 C C . PHE A 1 102 ? 23.783 10.147 -30.027 1.00 85.56 102 PHE A C 1
ATOM 834 O O . PHE A 1 102 ? 23.096 9.129 -29.883 1.00 85.56 102 PHE A O 1
ATOM 841 N N . SER A 1 103 ? 23.646 11.220 -29.252 1.00 84.81 103 SER A N 1
ATOM 842 C CA . SER A 1 103 ? 22.531 11.373 -28.320 1.00 84.81 103 SER A CA 1
ATOM 843 C C . SER A 1 103 ? 21.217 11.638 -29.066 1.00 84.81 103 SER A C 1
ATOM 845 O O . SER A 1 103 ? 21.194 12.051 -30.230 1.00 84.81 103 SER A O 1
ATOM 847 N N . ILE A 1 104 ? 20.094 11.409 -28.381 1.00 81.12 104 ILE A N 1
ATOM 848 C CA . ILE A 1 104 ? 18.756 11.670 -28.935 1.00 81.12 104 ILE A CA 1
ATOM 849 C C . ILE A 1 104 ? 18.572 13.164 -29.250 1.00 81.12 104 ILE A C 1
ATOM 851 O O . ILE A 1 104 ? 17.903 13.483 -30.232 1.00 81.12 104 ILE A O 1
ATOM 855 N N . ASP A 1 105 ? 19.194 14.047 -28.462 1.00 83.75 105 ASP A N 1
ATOM 856 C CA . ASP A 1 105 ? 19.134 15.503 -28.641 1.00 83.75 105 ASP A CA 1
ATOM 857 C C . ASP A 1 105 ? 19.939 15.975 -29.862 1.00 83.75 105 ASP A C 1
ATOM 859 O O . ASP A 1 105 ? 19.581 16.964 -30.498 1.00 83.75 105 ASP A O 1
ATOM 863 N N . GLU A 1 106 ? 21.003 15.253 -30.228 1.00 89.31 106 GLU A N 1
ATOM 864 C CA . GLU A 1 106 ? 21.791 15.537 -31.431 1.00 89.31 106 GLU A CA 1
ATOM 865 C C . GLU A 1 106 ? 21.125 14.989 -32.692 1.00 89.31 106 GLU A C 1
ATOM 867 O O . GLU A 1 106 ? 20.981 15.698 -33.691 1.00 89.31 106 GLU A O 1
ATOM 872 N N . LYS A 1 107 ? 20.751 13.702 -32.681 1.00 87.50 107 LYS A N 1
ATOM 873 C CA . LYS A 1 107 ? 20.116 13.054 -33.830 1.00 87.50 107 LYS A CA 1
ATOM 874 C C . LYS A 1 107 ? 19.359 11.796 -33.429 1.00 87.50 107 LYS A C 1
ATOM 876 O O . LYS A 1 107 ? 19.933 10.726 -33.223 1.00 87.50 107 LYS A O 1
ATOM 881 N N . LYS A 1 108 ? 18.035 11.894 -33.448 1.00 88.94 108 LYS A N 1
ATOM 882 C CA . LYS A 1 108 ? 17.150 10.749 -33.248 1.00 88.94 108 LYS A CA 1
ATOM 883 C C . LYS A 1 108 ? 17.122 9.838 -34.476 1.00 88.94 108 LYS A C 1
ATOM 885 O O . LYS A 1 108 ? 17.084 10.302 -35.615 1.00 88.94 108 LYS A O 1
ATOM 890 N N . SER A 1 109 ? 17.146 8.521 -34.261 1.00 90.56 109 SER A N 1
ATOM 891 C CA . SER A 1 109 ? 17.035 7.568 -35.368 1.00 90.56 109 SER A CA 1
ATOM 892 C C . SER A 1 109 ? 15.569 7.400 -35.808 1.00 90.56 109 SER A C 1
ATOM 894 O O . SER A 1 109 ? 14.688 7.306 -34.948 1.00 90.56 109 SER A O 1
ATOM 896 N N . PRO A 1 110 ? 15.286 7.246 -37.118 1.00 90.00 110 PRO A N 1
ATOM 897 C CA . PRO A 1 110 ? 13.927 6.965 -37.600 1.00 90.00 110 PRO A CA 1
ATOM 898 C C . PRO A 1 110 ? 13.329 5.678 -37.007 1.00 90.00 110 PRO A C 1
ATOM 900 O O . PRO A 1 110 ? 12.114 5.540 -36.851 1.00 90.00 110 PRO A O 1
ATOM 903 N N . ALA A 1 111 ? 14.189 4.715 -36.657 1.00 88.12 111 ALA A N 1
ATOM 904 C CA . ALA A 1 111 ? 13.782 3.492 -35.979 1.00 88.12 111 ALA A CA 1
ATOM 905 C C . ALA A 1 111 ? 13.232 3.777 -34.571 1.00 88.12 111 ALA A C 1
ATOM 907 O O . ALA A 1 111 ? 12.185 3.236 -34.210 1.00 88.12 111 ALA A O 1
ATOM 908 N N . LEU A 1 112 ? 13.901 4.646 -33.802 1.00 84.44 112 LEU A N 1
ATOM 909 C CA . LEU A 1 112 ? 13.453 5.045 -32.468 1.00 84.44 112 LEU A CA 1
ATOM 910 C C . LEU A 1 112 ? 12.151 5.855 -32.532 1.00 84.44 112 LEU A C 1
ATOM 912 O O . LEU A 1 112 ? 11.226 5.565 -31.779 1.00 84.44 112 LEU A O 1
ATOM 916 N N . GLU A 1 113 ? 12.028 6.788 -33.480 1.00 86.62 113 GLU A N 1
ATOM 917 C CA . GLU A 1 113 ? 10.781 7.540 -33.706 1.00 86.62 113 GLU A CA 1
ATOM 918 C C . GLU A 1 113 ? 9.590 6.618 -33.996 1.00 86.62 113 GLU A C 1
ATOM 920 O O . GLU A 1 113 ? 8.514 6.748 -33.404 1.00 86.62 113 GLU A O 1
ATOM 925 N N . LYS A 1 114 ? 9.780 5.632 -34.884 1.00 91.44 114 LYS A N 1
ATOM 926 C CA . LYS A 1 114 ? 8.736 4.651 -35.192 1.00 91.44 114 LYS A CA 1
ATOM 927 C C . LYS A 1 114 ? 8.363 3.822 -33.961 1.00 91.44 114 LYS A C 1
ATOM 929 O O . LYS A 1 114 ? 7.176 3.574 -33.753 1.00 91.44 114 LYS A O 1
ATOM 934 N N . ALA A 1 115 ? 9.348 3.384 -33.177 1.00 88.88 115 ALA A N 1
ATOM 935 C CA . ALA A 1 115 ? 9.115 2.578 -31.982 1.00 88.88 115 ALA A CA 1
ATOM 936 C C . ALA A 1 115 ? 8.302 3.343 -30.928 1.00 88.88 115 ALA A C 1
ATOM 938 O O . ALA A 1 115 ? 7.308 2.816 -30.429 1.00 88.88 115 ALA A O 1
ATOM 939 N N . GLU A 1 116 ? 8.667 4.594 -30.642 1.00 87.62 116 GLU A N 1
ATOM 940 C CA . GLU A 1 116 ? 7.941 5.444 -29.692 1.00 87.62 116 GLU A CA 1
ATOM 941 C C . GLU A 1 116 ? 6.491 5.664 -30.105 1.00 87.62 116 GLU A C 1
ATOM 943 O O . GLU A 1 116 ? 5.588 5.488 -29.288 1.00 87.62 116 GLU A O 1
ATOM 948 N N . ARG A 1 117 ? 6.249 5.986 -31.382 1.00 91.38 117 ARG A N 1
ATOM 949 C CA . ARG A 1 117 ? 4.888 6.163 -31.898 1.00 91.38 117 ARG A CA 1
ATOM 950 C C . ARG A 1 117 ? 4.031 4.920 -31.653 1.00 91.38 117 ARG A C 1
ATOM 952 O O . ARG A 1 117 ? 2.956 5.029 -31.073 1.00 91.38 117 ARG A O 1
ATOM 959 N N . VAL A 1 118 ? 4.532 3.740 -32.024 1.00 92.69 118 VAL A N 1
ATOM 960 C CA . VAL A 1 118 ? 3.802 2.471 -31.851 1.00 92.69 118 VAL A CA 1
ATOM 961 C C . VAL A 1 118 ? 3.547 2.163 -30.373 1.00 92.69 118 VAL A C 1
ATOM 963 O O . VAL A 1 118 ? 2.481 1.657 -30.020 1.00 92.69 118 VAL A O 1
ATOM 966 N N . ILE A 1 119 ? 4.508 2.441 -29.489 1.00 88.31 119 ILE A N 1
ATOM 967 C CA . ILE A 1 119 ? 4.334 2.232 -28.045 1.00 88.31 119 ILE A CA 1
ATOM 968 C C . ILE A 1 119 ? 3.271 3.184 -27.490 1.00 88.31 119 ILE A C 1
ATOM 970 O O . ILE A 1 119 ? 2.381 2.740 -26.765 1.00 88.31 119 ILE A O 1
ATOM 974 N N . ASN A 1 120 ? 3.316 4.461 -27.864 1.00 86.81 120 ASN A N 1
ATOM 975 C CA . ASN A 1 120 ? 2.343 5.457 -27.424 1.00 86.81 120 ASN A CA 1
ATOM 976 C C . ASN A 1 120 ? 0.923 5.096 -27.878 1.00 86.81 120 ASN A C 1
ATOM 978 O O . ASN A 1 120 ? 0.001 5.101 -27.061 1.00 86.81 120 ASN A O 1
ATOM 982 N N . GLU A 1 121 ? 0.751 4.690 -29.138 1.00 91.31 121 GLU A N 1
ATOM 983 C CA . GLU A 1 121 ? -0.529 4.201 -29.669 1.00 91.31 121 GLU A CA 1
ATOM 984 C C . GLU A 1 121 ? -1.051 2.996 -28.871 1.00 91.31 121 GLU A C 1
ATOM 986 O O . GLU A 1 121 ? -2.221 2.960 -28.483 1.00 91.31 121 GLU A O 1
ATOM 991 N N . LYS A 1 122 ? -0.179 2.034 -28.541 1.00 85.94 122 LYS A N 1
ATOM 992 C CA . LYS A 1 122 ? -0.548 0.879 -27.708 1.00 85.94 122 LYS A CA 1
ATOM 993 C C . LYS A 1 122 ? -0.979 1.286 -26.301 1.00 85.94 122 LYS A C 1
ATOM 995 O O . LYS A 1 122 ? -1.962 0.746 -25.801 1.00 85.94 122 LYS A O 1
ATOM 1000 N N . ILE A 1 123 ? -0.283 2.227 -25.662 1.00 84.00 123 ILE A N 1
ATOM 1001 C CA . ILE A 1 123 ? -0.645 2.720 -24.324 1.00 84.00 123 ILE A CA 1
ATOM 1002 C C . ILE A 1 123 ? -2.030 3.376 -24.356 1.00 84.00 123 ILE A C 1
ATOM 1004 O O . ILE A 1 123 ? -2.858 3.106 -23.485 1.00 84.00 123 ILE A O 1
ATOM 1008 N N . VAL A 1 124 ? -2.307 4.204 -25.367 1.00 84.19 124 VAL A N 1
ATOM 1009 C CA . VAL A 1 124 ? -3.615 4.856 -25.541 1.00 84.19 124 VAL A CA 1
ATOM 1010 C C . VAL A 1 124 ? -4.719 3.824 -25.794 1.00 84.19 124 VAL A C 1
ATOM 1012 O O . VAL A 1 124 ? -5.766 3.871 -25.145 1.00 84.19 124 VAL A O 1
ATOM 1015 N N . SER A 1 125 ? -4.476 2.845 -26.668 1.00 83.12 125 SER A N 1
ATOM 1016 C CA . SER A 1 125 ? -5.423 1.761 -26.960 1.00 83.12 125 SER A CA 1
ATOM 1017 C C . SER A 1 125 ? -5.733 0.898 -25.727 1.00 83.12 125 SER A C 1
ATO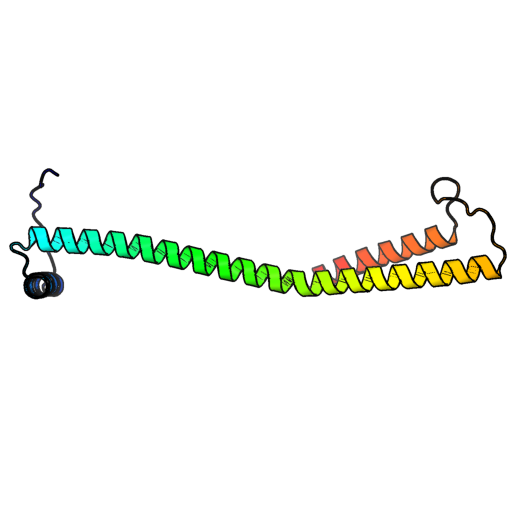M 1019 O O . SER A 1 125 ? -6.881 0.534 -25.479 1.00 83.12 125 SER A O 1
ATOM 1021 N N . GLN A 1 126 ? -4.732 0.611 -24.893 1.00 81.25 126 GLN A N 1
ATOM 1022 C CA . GLN A 1 126 ? -4.938 -0.142 -23.653 1.00 81.25 126 GLN A CA 1
ATOM 1023 C C . GLN A 1 126 ? -5.728 0.641 -22.601 1.00 81.25 126 GLN A C 1
ATOM 1025 O O . GLN A 1 126 ? -6.447 0.032 -21.811 1.00 81.25 126 GLN A O 1
ATOM 1030 N N . ARG A 1 127 ? -5.592 1.972 -22.561 1.00 74.31 127 ARG A N 1
ATOM 1031 C CA . ARG A 1 127 ? -6.371 2.833 -21.657 1.00 74.31 127 ARG A CA 1
ATOM 1032 C C . ARG A 1 127 ? -7.839 2.888 -22.073 1.00 74.31 127 ARG A C 1
ATOM 1034 O O . ARG A 1 127 ? -8.701 2.665 -21.234 1.00 74.31 127 ARG A O 1
ATOM 1041 N N . THR A 1 128 ? -8.108 3.109 -23.357 1.00 72.88 128 THR A N 1
ATOM 1042 C CA . THR A 1 128 ? -9.475 3.142 -23.915 1.00 72.88 128 THR A CA 1
ATOM 1043 C C . THR A 1 128 ? -10.188 1.800 -23.749 1.00 72.88 128 THR A C 1
ATOM 1045 O O . THR A 1 128 ? -11.261 1.754 -23.165 1.00 72.88 128 THR A O 1
ATOM 1048 N N . SER A 1 129 ? -9.522 0.688 -24.074 1.00 73.50 129 SER A N 1
ATOM 1049 C CA . SER A 1 129 ? -10.078 -0.669 -23.906 1.00 73.50 129 SER A CA 1
ATOM 1050 C C . SER A 1 129 ? -10.395 -1.059 -22.454 1.00 73.50 129 SER A C 1
ATOM 1052 O O . SER A 1 129 ? -11.115 -2.029 -22.221 1.00 73.50 129 SER A O 1
ATOM 1054 N N . LYS A 1 130 ? -9.788 -0.387 -21.468 1.00 70.25 130 LYS A N 1
ATOM 1055 C CA . LYS A 1 130 ? -10.113 -0.576 -20.046 1.00 70.25 130 LYS A CA 1
ATOM 1056 C C . LYS A 1 130 ? -11.325 0.258 -19.641 1.00 70.25 130 LYS A C 1
ATOM 1058 O O . LYS A 1 130 ? -12.180 -0.271 -18.947 1.00 70.25 130 LYS A O 1
ATOM 1063 N N . LEU A 1 131 ? -11.407 1.502 -20.115 1.00 64.69 131 LEU A N 1
ATOM 1064 C CA . LEU A 1 131 ? -12.546 2.391 -19.874 1.00 64.69 131 LEU A CA 1
ATOM 1065 C C . LEU A 1 131 ? -13.836 1.830 -20.491 1.00 64.69 131 LEU A C 1
ATOM 1067 O O . LEU A 1 131 ? -14.859 1.808 -19.822 1.00 64.69 131 LEU A O 1
ATOM 1071 N N . ASP A 1 132 ? -13.769 1.280 -21.707 1.00 61.91 132 ASP A N 1
ATOM 1072 C CA . ASP A 1 132 ? -14.926 0.680 -22.392 1.00 61.91 132 ASP A CA 1
ATOM 1073 C C . ASP A 1 132 ? -15.442 -0.611 -21.725 1.00 61.91 132 ASP A C 1
ATOM 1075 O O . ASP A 1 132 ? -16.536 -1.064 -22.036 1.00 61.91 132 ASP A O 1
ATOM 1079 N N . LYS A 1 133 ? -14.662 -1.234 -20.828 1.00 63.06 133 LYS A N 1
ATOM 1080 C CA . LYS A 1 133 ? -15.074 -2.423 -20.056 1.00 63.06 133 LYS A CA 1
ATOM 1081 C C . LYS A 1 133 ? -15.708 -2.086 -18.704 1.00 63.06 133 LYS A C 1
ATOM 1083 O O . LYS A 1 133 ? -16.198 -2.994 -18.039 1.00 63.06 133 LYS A O 1
ATOM 1088 N N . GLU A 1 134 ? -15.631 -0.827 -18.275 1.00 53.22 134 GLU A N 1
ATOM 1089 C CA . GLU A 1 134 ? -16.199 -0.340 -17.011 1.00 53.22 134 GLU A CA 1
ATOM 1090 C C . GLU A 1 134 ? -17.584 0.323 -17.191 1.00 53.22 134 GLU A C 1
ATOM 1092 O O . GLU A 1 134 ? -18.188 0.720 -16.194 1.00 53.22 134 GLU A O 1
ATOM 1097 N N . TYR A 1 135 ? -18.101 0.391 -18.428 1.00 44.12 135 TYR A N 1
ATOM 1098 C CA . TYR A 1 135 ? -19.482 0.762 -18.788 1.00 44.12 135 TYR A CA 1
ATOM 1099 C C . TYR A 1 135 ? -20.273 -0.461 -19.261 1.00 44.12 135 TYR A C 1
ATOM 1101 O O . TYR A 1 135 ? -21.498 -0.490 -19.003 1.00 44.12 135 TYR A O 1
#

Foldseek 3Di:
DDDDDDDDDDDPVVVVVLVVQCVVVVPDDSVVSVVVVVVVVVVCVVVVVVVVVVVVVVVVVVVVCVVVVVVVVVVVVVVVVVVVVVVVVVVVCVVVVPDDDDDVVRPNDPVVVVVVVVVVVVVVVVVVVVVVVVD

Sequence (135 aa):
MNKIRKHLYLNEDSCEYIIKYKEKYNIRSESETIEKIIEENKRKSDITNEFLIDMIVEKVSNNVKASLTPLKKAINTSDKNSKIILELLNGKFIKEEVGLIFSIDEKKSPALEKAERVINEKIVSQRTSKLDKEY